Protein AF-A0A416ZK08-F1 (afdb_monomer_lite)

Sequence (143 aa):
MLKSAFEKEGVFTYLDVLDNSINGGGKSLTEHIKGQLNNCTDIIVLMSETTKYSWWVPFEIGMSAQIDMPTASFLKEDVDLPSYLSYWPRLKTTRDVATYVDVRKRTERILNKQYSNWDFSSISSRRKIETPIFYDKLKQELR

Structure (mmCIF, N/CA/C/O backbone):
data_AF-A0A416ZK08-F1
#
_entry.id   AF-A0A416ZK08-F1
#
loop_
_atom_site.group_PDB
_atom_site.id
_atom_site.type_symbol
_atom_site.label_atom_id
_atom_site.label_alt_id
_atom_site.label_comp_id
_atom_site.label_asym_id
_atom_site.label_entity_id
_atom_site.label_seq_id
_atom_site.pdbx_PDB_ins_code
_atom_site.Cartn_x
_atom_site.Cartn_y
_atom_site.Cartn_z
_atom_site.occupancy
_atom_site.B_iso_or_equiv
_atom_site.auth_seq_id
_atom_site.auth_comp_id
_atom_site.auth_asym_id
_atom_site.auth_atom_id
_atom_site.pdbx_PDB_model_num
ATOM 1 N N . MET A 1 1 ? -8.112 -7.802 -13.735 1.00 79.25 1 MET A N 1
ATOM 2 C CA . MET A 1 1 ? -8.657 -8.682 -12.675 1.00 79.25 1 MET A CA 1
ATOM 3 C C . MET A 1 1 ? -8.589 -8.014 -11.302 1.00 79.25 1 MET A C 1
ATOM 5 O O . MET A 1 1 ? -9.644 -7.797 -10.729 1.00 79.25 1 MET A O 1
ATOM 9 N N . LEU A 1 2 ? -7.402 -7.624 -10.811 1.00 88.94 2 LEU A N 1
ATOM 10 C CA . LEU A 1 2 ? -7.250 -6.957 -9.506 1.00 88.94 2 LEU A CA 1
ATOM 11 C C . LEU A 1 2 ? -7.964 -5.594 -9.427 1.00 88.94 2 LEU A C 1
ATOM 13 O O . LEU A 1 2 ? -8.749 -5.380 -8.514 1.00 88.94 2 LEU A O 1
ATOM 17 N N . LYS A 1 3 ? -7.776 -4.727 -10.435 1.00 91.38 3 LYS A N 1
ATOM 18 C CA . LYS A 1 3 ? -8.499 -3.447 -10.571 1.00 91.38 3 LYS A CA 1
ATOM 19 C C . LYS A 1 3 ? -10.015 -3.620 -10.389 1.00 91.38 3 LYS A C 1
ATOM 21 O O . LYS A 1 3 ? -10.621 -3.019 -9.513 1.00 91.38 3 LYS A O 1
ATOM 26 N N . SER A 1 4 ? -10.595 -4.545 -11.153 1.00 92.62 4 SER A N 1
ATOM 27 C CA . SER A 1 4 ? -12.026 -4.855 -11.113 1.00 92.62 4 SER A CA 1
ATOM 28 C C . SER A 1 4 ? -12.496 -5.443 -9.781 1.00 92.62 4 SER A C 1
ATOM 30 O O . SER A 1 4 ? -13.678 -5.353 -9.473 1.00 92.62 4 SER A O 1
ATOM 32 N N . ALA A 1 5 ? -11.615 -6.069 -8.995 1.00 94.88 5 ALA A N 1
ATOM 33 C CA . ALA A 1 5 ? -11.960 -6.530 -7.652 1.00 94.88 5 ALA A CA 1
ATOM 34 C C . ALA A 1 5 ? -12.126 -5.344 -6.687 1.00 94.88 5 ALA A C 1
ATOM 36 O O . ALA A 1 5 ? -13.096 -5.313 -5.943 1.00 94.88 5 ALA A O 1
ATOM 37 N N . PHE A 1 6 ? -11.252 -4.336 -6.760 1.00 95.88 6 PHE A N 1
ATOM 38 C CA . PHE A 1 6 ? -11.397 -3.103 -5.976 1.00 95.88 6 PHE A CA 1
ATOM 39 C C . PHE A 1 6 ? -12.612 -2.274 -6.410 1.00 95.88 6 PHE A C 1
ATOM 41 O O . PHE A 1 6 ? -13.356 -1.783 -5.565 1.00 95.88 6 PHE A O 1
ATOM 48 N N . GLU A 1 7 ? -12.867 -2.174 -7.716 1.00 95.19 7 GLU A N 1
ATOM 49 C CA . GLU A 1 7 ? -14.041 -1.461 -8.241 1.00 95.19 7 GLU A CA 1
ATOM 50 C C . GLU A 1 7 ? -15.359 -2.078 -7.735 1.00 95.19 7 GLU A C 1
ATOM 52 O O . GLU A 1 7 ? -16.285 -1.347 -7.388 1.00 95.19 7 GLU A O 1
ATOM 57 N N . LYS A 1 8 ? -15.432 -3.413 -7.608 1.00 96.50 8 LYS A N 1
ATOM 58 C CA . LYS A 1 8 ? -16.591 -4.117 -7.021 1.00 96.50 8 LYS A CA 1
ATOM 59 C C . LYS A 1 8 ? -16.826 -3.780 -5.546 1.00 96.50 8 LYS A C 1
ATOM 61 O O . LYS A 1 8 ? -17.969 -3.790 -5.106 1.00 96.50 8 LYS A O 1
ATOM 66 N N . GLU A 1 9 ? -15.771 -3.438 -4.813 1.00 96.88 9 GLU A N 1
ATOM 67 C CA . GLU A 1 9 ? -15.835 -2.987 -3.415 1.00 96.88 9 GLU A CA 1
ATOM 68 C C . GLU A 1 9 ? -16.108 -1.472 -3.277 1.00 96.88 9 GLU A C 1
ATOM 70 O O . GLU A 1 9 ? -16.095 -0.914 -2.167 1.00 96.88 9 GLU A O 1
ATOM 75 N N . GLY A 1 10 ? -16.352 -0.793 -4.407 1.00 95.69 10 GLY A N 1
ATOM 76 C CA . GLY A 1 10 ? -16.604 0.644 -4.484 1.00 95.69 10 GLY A CA 1
ATOM 77 C C . GLY A 1 10 ? -15.344 1.498 -4.332 1.00 95.69 10 GLY A C 1
ATOM 78 O O . GLY A 1 10 ? -15.436 2.626 -3.854 1.00 95.69 10 GLY A O 1
ATOM 79 N N . VAL A 1 11 ? -14.169 0.964 -4.683 1.00 96.00 11 VAL A N 1
ATOM 80 C CA . VAL A 1 11 ? -12.881 1.663 -4.574 1.00 96.00 11 VAL A CA 1
ATOM 81 C C . VAL A 1 11 ? -12.394 2.096 -5.956 1.00 96.00 11 VAL A C 1
ATOM 83 O O . VAL A 1 11 ? -12.208 1.272 -6.854 1.00 96.00 11 VAL A O 1
ATOM 86 N N . PHE A 1 12 ? -12.160 3.400 -6.123 1.00 94.19 12 PHE A N 1
ATOM 87 C CA . PHE A 1 12 ? -11.523 3.946 -7.321 1.00 94.19 12 PHE A CA 1
ATOM 88 C C . PHE A 1 12 ? -10.054 3.532 -7.377 1.00 94.19 12 PHE A C 1
ATOM 90 O O . PHE A 1 12 ? -9.355 3.557 -6.367 1.00 94.19 12 PHE A O 1
ATOM 97 N N . THR A 1 13 ? -9.578 3.159 -8.562 1.00 92.50 13 THR A N 1
ATOM 98 C CA . THR A 1 13 ? -8.214 2.658 -8.748 1.00 92.50 13 THR A CA 1
ATOM 99 C C . THR A 1 13 ? -7.527 3.344 -9.918 1.00 92.50 13 THR A C 1
ATOM 101 O O . THR A 1 13 ? -8.066 3.413 -11.025 1.00 92.50 13 THR A O 1
ATOM 104 N N . TYR A 1 14 ? -6.306 3.806 -9.669 1.00 90.19 14 TYR A N 1
ATOM 105 C CA . TYR A 1 14 ? -5.342 4.175 -10.695 1.00 90.19 14 TYR A CA 1
ATOM 106 C C . TYR A 1 14 ? -4.405 2.982 -10.907 1.00 90.19 14 TYR A C 1
ATOM 108 O O . TYR A 1 14 ? -3.898 2.406 -9.946 1.00 90.19 14 TYR A O 1
ATOM 116 N N . LEU A 1 15 ? -4.225 2.572 -12.161 1.00 87.31 15 LEU A N 1
ATOM 117 C CA . LEU A 1 15 ? -3.227 1.574 -12.527 1.00 87.31 15 LEU A CA 1
ATOM 118 C C . LEU A 1 15 ? -2.052 2.325 -13.132 1.00 87.31 15 LEU A C 1
ATOM 120 O O . LEU A 1 15 ? -2.227 2.953 -14.177 1.00 87.31 15 LEU A O 1
ATOM 124 N N . ASP A 1 16 ? -0.885 2.226 -12.502 1.00 77.44 16 ASP A N 1
ATOM 125 C CA . ASP A 1 16 ? 0.329 2.791 -13.072 1.00 77.44 16 ASP A CA 1
ATOM 126 C C . ASP A 1 16 ? 0.792 1.932 -14.250 1.00 77.44 16 ASP A C 1
ATOM 128 O O . ASP A 1 16 ? 1.515 0.944 -14.118 1.00 77.44 16 ASP A O 1
ATOM 132 N N . VAL A 1 17 ? 0.268 2.260 -15.426 1.00 69.56 17 VAL A N 1
ATOM 133 C CA . VAL A 1 17 ? 0.803 1.766 -16.685 1.00 69.56 17 VAL A CA 1
ATOM 134 C C . VAL A 1 17 ? 1.895 2.751 -17.056 1.00 69.56 17 VAL A C 1
ATOM 136 O O . VAL A 1 17 ? 1.607 3.815 -17.603 1.00 69.56 17 VAL A O 1
ATOM 139 N N . LEU A 1 18 ? 3.140 2.407 -16.713 1.00 63.97 18 LEU A N 1
ATOM 140 C CA . LEU A 1 18 ? 4.325 3.075 -17.243 1.00 63.97 18 LEU A CA 1
ATOM 141 C C . LEU A 1 18 ? 4.336 2.857 -18.750 1.00 63.97 18 LEU A C 1
ATOM 143 O O . LEU A 1 18 ? 4.868 1.879 -19.273 1.00 63.97 18 LEU A O 1
ATOM 147 N N . ASP A 1 19 ? 3.639 3.739 -19.439 1.00 51.69 19 ASP A N 1
ATOM 148 C CA . ASP A 1 19 ? 3.515 3.694 -20.868 1.00 51.69 19 ASP A CA 1
ATOM 149 C C . ASP A 1 19 ? 4.826 4.255 -21.428 1.00 51.69 19 ASP A C 1
ATOM 151 O O . ASP A 1 19 ? 5.260 5.353 -21.063 1.00 51.69 19 ASP A O 1
ATOM 155 N N . ASN A 1 20 ? 5.479 3.510 -22.327 1.00 49.88 20 ASN A N 1
ATOM 156 C CA . ASN A 1 20 ? 6.683 3.972 -23.037 1.00 49.88 20 ASN A CA 1
ATOM 157 C C . ASN A 1 20 ? 6.433 5.297 -23.800 1.00 49.88 20 ASN A C 1
ATOM 159 O O . ASN A 1 20 ? 7.362 5.884 -24.346 1.00 49.88 20 ASN A O 1
ATOM 163 N N . SER A 1 21 ? 5.179 5.762 -23.846 1.00 47.75 21 SER A N 1
ATOM 164 C CA . SER A 1 21 ? 4.723 7.040 -24.380 1.00 47.75 21 SER A CA 1
ATOM 165 C C . SER A 1 21 ? 5.087 8.258 -23.514 1.00 47.75 21 SER A C 1
ATOM 167 O O . SER A 1 21 ? 5.027 9.379 -24.029 1.00 47.75 21 SER A O 1
ATOM 169 N N . ILE A 1 22 ? 5.542 8.091 -22.259 1.00 54.44 22 ILE A N 1
ATOM 170 C CA . ILE A 1 22 ? 6.149 9.179 -21.465 1.00 54.44 22 ILE A CA 1
ATOM 171 C C . ILE A 1 22 ? 7.567 9.449 -22.003 1.00 54.44 22 ILE A C 1
ATOM 173 O O . ILE A 1 22 ? 8.592 9.164 -21.391 1.00 54.44 22 ILE A O 1
ATOM 177 N N . ASN A 1 23 ? 7.613 10.050 -23.192 1.00 50.62 23 ASN A N 1
ATOM 178 C CA . ASN A 1 23 ? 8.811 10.453 -23.932 1.00 50.62 23 ASN A CA 1
ATOM 179 C C . ASN A 1 23 ? 9.523 11.687 -23.322 1.00 50.62 23 ASN A C 1
ATOM 181 O O . ASN A 1 23 ? 10.373 12.299 -23.964 1.00 50.62 23 ASN A O 1
ATOM 185 N N . GLY A 1 24 ? 9.172 12.083 -22.090 1.00 55.34 24 GLY A N 1
ATOM 186 C CA . GLY A 1 24 ? 9.638 13.307 -21.421 1.00 55.34 24 GLY A CA 1
ATOM 187 C C . GLY A 1 24 ? 10.884 13.149 -20.537 1.00 55.34 24 GLY A C 1
ATOM 188 O O . GLY A 1 24 ? 11.276 14.099 -19.856 1.00 55.34 24 GLY A O 1
ATOM 189 N N . GLY A 1 25 ? 11.496 11.961 -20.509 1.00 70.69 25 GLY A N 1
ATOM 190 C CA . GLY A 1 25 ? 12.647 11.651 -19.655 1.00 70.69 25 GLY A CA 1
ATOM 191 C C . GLY A 1 25 ? 12.300 11.478 -18.166 1.00 70.69 25 GLY A C 1
ATOM 192 O O . GLY A 1 25 ? 11.147 11.579 -17.746 1.00 70.69 25 GLY A O 1
ATOM 193 N N . GLY A 1 26 ? 13.318 11.214 -17.338 1.00 79.88 26 GLY A N 1
ATOM 194 C CA . GLY A 1 26 ? 13.133 10.796 -15.938 1.00 79.88 26 GLY A CA 1
ATOM 195 C C . GLY A 1 26 ? 12.434 11.815 -15.026 1.00 79.88 26 GLY A C 1
ATOM 196 O O . GLY A 1 26 ? 11.726 11.415 -14.102 1.00 79.88 26 GLY A O 1
ATOM 197 N N . LYS A 1 27 ? 12.568 13.126 -15.288 1.00 86.50 27 LYS A N 1
ATOM 198 C CA . LYS A 1 27 ? 11.916 14.175 -14.480 1.00 86.50 27 LYS A CA 1
ATOM 199 C C . LYS A 1 27 ? 10.397 14.167 -14.658 1.00 86.50 27 LYS A C 1
ATOM 201 O O . LYS A 1 27 ? 9.683 14.145 -13.662 1.00 86.50 27 LYS A O 1
ATOM 206 N N . SER A 1 28 ? 9.922 14.159 -15.905 1.00 84.62 28 SER A N 1
ATOM 207 C CA . SER A 1 28 ? 8.485 14.158 -16.208 1.00 84.62 28 SER A CA 1
ATOM 208 C C . SER A 1 28 ? 7.805 12.926 -15.616 1.00 84.62 28 SER A C 1
ATOM 210 O O . SER A 1 28 ? 6.747 13.044 -15.002 1.00 84.62 28 SER A O 1
ATOM 212 N N . LEU A 1 29 ? 8.466 11.768 -15.706 1.00 84.06 29 LEU A N 1
ATOM 213 C CA . LEU A 1 29 ? 7.962 10.545 -15.101 1.00 84.06 29 LEU A CA 1
ATOM 214 C C . LEU A 1 29 ? 7.907 10.635 -13.570 1.00 84.06 29 LEU A C 1
ATOM 216 O O . LEU A 1 29 ? 6.901 10.286 -12.962 1.00 84.06 29 LEU A O 1
ATOM 220 N N . THR A 1 30 ? 8.957 11.174 -12.947 1.00 87.50 30 THR A N 1
ATOM 221 C CA . THR A 1 30 ? 8.993 11.384 -11.492 1.00 87.50 30 THR A CA 1
ATOM 222 C C . THR A 1 30 ? 7.866 12.308 -11.024 1.00 87.50 30 THR A C 1
ATOM 224 O O . THR A 1 30 ? 7.210 12.028 -10.022 1.00 87.50 30 THR A O 1
ATOM 227 N N . 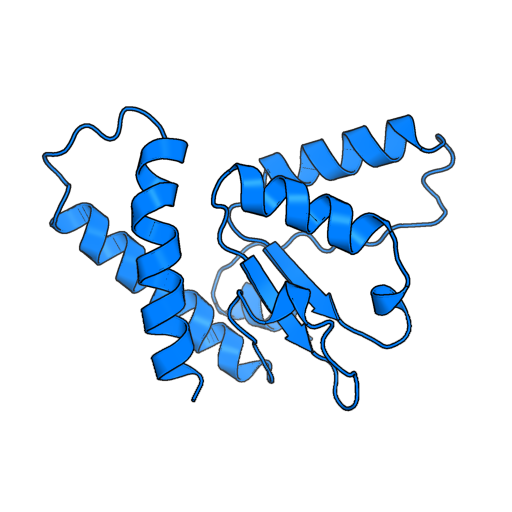GLU A 1 31 ? 7.627 13.417 -11.727 1.00 89.56 31 GLU A N 1
ATOM 228 C CA . GLU A 1 31 ? 6.554 14.362 -11.397 1.00 89.56 31 GLU A CA 1
ATOM 229 C C . GLU A 1 31 ? 5.169 13.739 -11.585 1.00 89.56 31 GLU A C 1
ATOM 231 O O . GLU A 1 31 ? 4.306 13.920 -10.724 1.00 89.56 31 GLU A O 1
ATOM 236 N N . HIS A 1 32 ? 4.979 12.953 -12.649 1.00 88.50 32 HIS A N 1
ATOM 237 C CA . HIS A 1 32 ? 3.748 12.199 -12.888 1.00 88.50 32 HIS A CA 1
ATOM 238 C C . HIS A 1 32 ? 3.463 11.208 -11.757 1.00 88.50 32 HIS A C 1
ATOM 240 O O . HIS A 1 32 ? 2.404 11.295 -11.137 1.00 88.50 32 HIS A O 1
ATOM 246 N N . ILE A 1 33 ? 4.423 10.339 -11.416 1.00 88.56 33 ILE A N 1
ATOM 247 C CA . ILE A 1 33 ? 4.280 9.348 -10.335 1.00 88.56 33 ILE A CA 1
ATOM 248 C C . ILE A 1 33 ? 3.944 10.045 -9.011 1.00 88.56 33 ILE A C 1
ATOM 250 O O . ILE A 1 33 ? 2.988 9.671 -8.331 1.00 88.56 33 ILE A O 1
ATOM 254 N N . LYS A 1 34 ? 4.676 11.111 -8.656 1.00 91.31 34 LYS A N 1
ATOM 255 C CA . LYS A 1 34 ? 4.393 11.897 -7.443 1.00 91.31 34 LYS A CA 1
ATOM 256 C C . LYS A 1 34 ? 2.977 12.471 -7.452 1.00 91.31 34 LYS A C 1
ATOM 258 O O . LYS A 1 34 ? 2.299 12.435 -6.428 1.00 91.31 34 LYS A O 1
ATOM 263 N N . GLY A 1 35 ? 2.537 13.006 -8.590 1.00 91.94 35 GLY A N 1
ATOM 264 C CA . GLY A 1 35 ? 1.190 13.546 -8.754 1.00 91.94 35 GLY A CA 1
ATOM 265 C C . GLY A 1 35 ? 0.109 12.488 -8.536 1.00 91.94 35 GLY A C 1
ATOM 266 O O . GLY A 1 35 ? -0.843 12.739 -7.802 1.00 91.94 35 GLY A O 1
ATOM 267 N N . GLN A 1 36 ? 0.279 11.295 -9.110 1.00 91.19 36 GLN A N 1
ATOM 268 C CA . GLN A 1 36 ? -0.681 10.198 -8.960 1.00 91.19 36 GLN A CA 1
ATOM 269 C C . GLN A 1 36 ? -0.718 9.653 -7.531 1.00 91.19 36 GLN A C 1
ATOM 271 O O . GLN A 1 36 ? -1.800 9.498 -6.966 1.00 91.19 36 GLN A O 1
ATOM 276 N N . LEU A 1 37 ? 0.442 9.441 -6.903 1.00 91.69 37 LEU A N 1
ATOM 277 C CA . LEU A 1 37 ? 0.511 8.970 -5.516 1.00 91.69 37 LEU A CA 1
ATOM 278 C C . LEU A 1 37 ? -0.129 9.947 -4.529 1.00 91.69 37 LEU A C 1
ATOM 280 O O . LEU A 1 37 ? -0.815 9.512 -3.609 1.00 91.69 37 LEU A O 1
ATOM 284 N N . ASN A 1 38 ? 0.022 11.258 -4.737 1.00 91.88 38 ASN A N 1
ATOM 285 C CA . ASN A 1 38 ? -0.629 12.265 -3.895 1.00 91.88 38 ASN A CA 1
ATOM 286 C C . ASN A 1 38 ? -2.165 12.220 -3.974 1.00 91.88 38 ASN A C 1
ATOM 288 O O . ASN A 1 38 ? -2.833 12.667 -3.043 1.00 91.88 38 ASN A O 1
ATOM 292 N N . ASN A 1 39 ? -2.720 11.667 -5.055 1.00 92.69 39 ASN A N 1
ATOM 293 C CA . ASN A 1 39 ? -4.159 11.479 -5.233 1.00 92.69 39 ASN A CA 1
ATOM 294 C C . ASN A 1 39 ? -4.652 10.118 -4.709 1.00 92.69 39 ASN A C 1
ATOM 296 O O . ASN A 1 39 ? -5.849 9.838 -4.769 1.00 92.69 39 ASN A O 1
ATOM 300 N N . CYS A 1 40 ? -3.751 9.268 -4.208 1.00 94.56 40 CYS A N 1
ATOM 301 C CA . CYS A 1 40 ? -4.069 7.936 -3.707 1.00 94.56 40 CYS A CA 1
ATOM 302 C C . CYS A 1 40 ? -4.104 7.901 -2.173 1.00 94.56 40 CYS A C 1
ATOM 304 O O . CYS A 1 40 ? -3.367 8.604 -1.478 1.00 94.56 40 CYS A O 1
ATOM 306 N N . THR A 1 41 ? -4.977 7.056 -1.627 1.00 95.06 41 THR A N 1
ATOM 307 C CA . THR A 1 41 ? -5.057 6.808 -0.177 1.00 95.06 41 THR A CA 1
ATOM 308 C C . THR A 1 41 ? -4.248 5.594 0.252 1.00 95.06 41 THR A C 1
ATOM 310 O O . THR A 1 41 ? -3.817 5.528 1.401 1.00 95.06 41 THR A O 1
ATOM 313 N N . ASP A 1 42 ? -4.060 4.655 -0.671 1.00 96.12 42 ASP A N 1
ATOM 314 C CA . ASP A 1 42 ? -3.452 3.350 -0.480 1.00 96.12 42 ASP A CA 1
ATOM 315 C C . ASP A 1 42 ? -2.663 3.009 -1.756 1.00 96.12 42 ASP A C 1
ATOM 317 O O . ASP A 1 42 ? -3.043 3.432 -2.852 1.00 96.12 42 ASP A O 1
ATOM 321 N N . ILE A 1 43 ? -1.605 2.208 -1.636 1.00 95.12 43 ILE A N 1
ATOM 322 C CA . ILE A 1 43 ? -0.879 1.646 -2.781 1.00 95.12 43 ILE A CA 1
ATOM 323 C C . ILE A 1 43 ? -0.888 0.118 -2.723 1.00 95.12 43 ILE A C 1
ATOM 325 O O . ILE A 1 43 ? -0.613 -0.497 -1.690 1.00 95.12 43 ILE A O 1
ATOM 329 N N . ILE A 1 44 ? -1.184 -0.502 -3.864 1.00 94.19 44 ILE A N 1
ATOM 330 C CA . ILE A 1 44 ? -1.115 -1.952 -4.038 1.00 94.19 44 ILE A CA 1
ATOM 331 C C . ILE A 1 44 ? 0.006 -2.265 -5.019 1.00 94.19 44 ILE A C 1
ATOM 333 O O . ILE A 1 44 ? -0.096 -1.989 -6.212 1.00 94.19 44 ILE A O 1
ATOM 337 N N . VAL A 1 45 ? 1.077 -2.858 -4.507 1.00 90.38 45 VAL A N 1
ATOM 338 C CA . VAL A 1 45 ? 2.266 -3.196 -5.285 1.00 90.38 45 VAL A CA 1
ATOM 339 C C . VAL A 1 45 ? 2.032 -4.521 -5.994 1.00 90.38 45 VAL A C 1
ATOM 341 O O . VAL A 1 45 ? 2.008 -5.578 -5.361 1.00 90.38 45 VAL A O 1
ATOM 344 N N . LEU A 1 46 ? 1.877 -4.476 -7.316 1.00 86.62 46 LEU A N 1
ATOM 345 C CA . LEU A 1 46 ? 1.760 -5.681 -8.128 1.00 86.62 46 LEU A CA 1
ATOM 346 C C . LEU A 1 46 ? 3.149 -6.250 -8.434 1.00 86.62 46 LEU A C 1
ATOM 348 O O . LEU A 1 46 ? 3.892 -5.726 -9.267 1.00 86.62 46 LEU A O 1
ATOM 352 N N . MET A 1 47 ? 3.477 -7.365 -7.791 1.00 81.44 47 MET A N 1
ATOM 353 C CA . MET A 1 47 ? 4.727 -8.079 -8.027 1.00 81.44 47 MET A CA 1
ATOM 354 C C . MET A 1 47 ? 4.512 -9.206 -9.038 1.00 81.44 47 MET A C 1
ATOM 356 O O . MET A 1 47 ? 3.628 -10.055 -8.899 1.00 81.44 47 MET A O 1
ATOM 360 N N . SER A 1 48 ? 5.343 -9.181 -10.071 1.00 78.38 48 SER A N 1
ATOM 361 C CA . SER A 1 48 ? 5.430 -10.145 -11.161 1.00 78.38 48 SER A CA 1
ATOM 362 C C . SER A 1 48 ? 6.900 -10.298 -11.566 1.00 78.38 48 SER A C 1
ATOM 364 O O . SER A 1 48 ? 7.732 -9.462 -11.203 1.00 78.38 48 SER A O 1
ATOM 366 N N . GLU A 1 49 ? 7.223 -11.320 -12.358 1.00 72.50 49 GLU A N 1
ATOM 367 C CA . GLU A 1 49 ? 8.581 -11.528 -12.885 1.00 72.50 49 GLU A CA 1
ATOM 368 C C . GLU A 1 49 ? 9.152 -10.306 -13.624 1.00 72.50 49 GLU A C 1
ATOM 370 O O . GLU A 1 49 ? 10.357 -10.073 -13.594 1.00 72.50 49 GLU A O 1
ATOM 375 N N . THR A 1 50 ? 8.301 -9.495 -14.255 1.00 69.44 50 THR A N 1
ATOM 376 C CA . THR A 1 50 ? 8.724 -8.283 -14.966 1.00 69.44 50 THR A CA 1
ATOM 377 C C . THR A 1 50 ? 8.858 -7.081 -14.035 1.00 69.44 50 THR A C 1
ATOM 379 O O . THR A 1 50 ? 9.821 -6.324 -14.140 1.00 69.44 50 THR A O 1
ATOM 382 N N . THR A 1 51 ? 7.926 -6.900 -13.093 1.00 68.06 51 THR A N 1
ATOM 383 C CA . THR A 1 51 ? 7.932 -5.733 -12.195 1.00 68.06 51 THR A CA 1
ATOM 384 C C . THR A 1 51 ? 8.987 -5.823 -11.095 1.00 68.06 51 THR A C 1
ATOM 386 O O . THR A 1 51 ? 9.417 -4.780 -10.606 1.00 68.06 51 THR A O 1
ATOM 389 N N . LYS A 1 52 ? 9.490 -7.022 -10.756 1.00 67.81 52 LYS A N 1
ATOM 390 C CA . LYS A 1 52 ? 10.531 -7.191 -9.722 1.00 67.81 52 LYS A CA 1
ATOM 391 C C . LYS A 1 52 ? 11.859 -6.492 -10.033 1.00 67.81 52 LYS A C 1
ATOM 393 O O . LYS A 1 52 ? 12.606 -6.189 -9.110 1.00 67.81 52 LYS A O 1
ATOM 398 N N . TYR A 1 53 ? 12.145 -6.230 -11.309 1.00 67.69 53 TYR A N 1
ATOM 399 C CA . TYR A 1 53 ? 13.372 -5.557 -11.750 1.00 67.69 53 TYR A CA 1
ATOM 400 C C . TYR A 1 53 ? 13.192 -4.054 -12.009 1.00 67.69 53 TYR A C 1
ATOM 402 O O . TYR A 1 53 ? 14.149 -3.376 -12.380 1.00 67.69 53 TYR A O 1
ATOM 410 N N . SER A 1 54 ? 11.981 -3.516 -11.837 1.00 79.31 54 SER A N 1
ATOM 411 C CA . SER A 1 54 ? 11.727 -2.089 -12.032 1.00 79.31 54 SER A CA 1
ATOM 412 C C . SER A 1 54 ? 12.263 -1.279 -10.854 1.00 79.31 54 SER A C 1
ATOM 414 O O . SER A 1 54 ? 11.876 -1.509 -9.711 1.00 79.31 54 SER A O 1
ATOM 416 N N . TRP A 1 55 ? 13.094 -0.272 -11.138 1.00 83.06 55 TRP A N 1
ATOM 417 C CA . TRP A 1 55 ? 13.557 0.700 -10.140 1.00 83.06 55 TRP A CA 1
ATOM 418 C C . TRP A 1 55 ? 12.456 1.663 -9.672 1.00 83.06 55 TRP A C 1
ATOM 420 O O . TRP A 1 55 ? 12.599 2.287 -8.623 1.00 83.06 55 TRP A O 1
ATOM 430 N N . TRP A 1 56 ? 11.343 1.764 -10.405 1.00 84.75 56 TRP A N 1
ATOM 431 C CA . TRP A 1 56 ? 10.218 2.620 -10.020 1.00 84.75 56 TRP A CA 1
ATOM 432 C C . TRP A 1 56 ? 9.404 2.030 -8.866 1.00 84.75 56 TRP A C 1
ATOM 434 O O . TRP A 1 56 ? 8.989 2.771 -7.985 1.00 84.75 56 TRP A O 1
ATOM 444 N N . VAL A 1 57 ? 9.293 0.701 -8.782 1.00 85.25 57 VAL A N 1
ATOM 445 C CA . VAL A 1 57 ? 8.583 0.021 -7.685 1.00 85.25 57 VAL A CA 1
ATOM 446 C C . VAL A 1 57 ? 9.158 0.377 -6.301 1.00 85.25 57 VAL A C 1
ATOM 448 O O . VAL A 1 57 ? 8.405 0.846 -5.448 1.00 85.25 57 VAL A O 1
ATOM 451 N N . PRO A 1 58 ? 10.469 0.217 -6.016 1.00 86.94 58 PRO A N 1
ATOM 452 C CA . PRO A 1 58 ? 11.019 0.622 -4.724 1.00 86.94 58 PRO A CA 1
ATOM 453 C C . PRO A 1 58 ? 10.945 2.140 -4.496 1.00 86.94 58 PRO A C 1
ATOM 455 O O . PRO A 1 58 ? 10.816 2.566 -3.349 1.00 86.94 58 PRO A O 1
ATOM 458 N N . PHE A 1 59 ? 10.983 2.955 -5.556 1.00 89.62 59 PHE A N 1
ATOM 459 C CA . PHE A 1 59 ? 10.812 4.406 -5.454 1.00 89.62 59 PHE A CA 1
ATOM 460 C C . PHE A 1 59 ? 9.404 4.784 -4.958 1.00 89.62 59 PHE A C 1
ATOM 462 O O . PHE A 1 59 ? 9.275 5.537 -3.991 1.00 89.62 59 PHE A O 1
ATOM 469 N N . GLU A 1 60 ? 8.353 4.214 -5.550 1.00 90.56 60 GLU A N 1
ATOM 470 C CA . GLU A 1 60 ? 6.958 4.421 -5.132 1.00 90.56 60 GLU A CA 1
ATOM 471 C C . GLU A 1 60 ? 6.708 3.953 -3.699 1.00 90.56 60 GLU A C 1
ATOM 473 O O . GLU A 1 60 ? 6.092 4.659 -2.897 1.00 90.56 60 GLU A O 1
ATOM 478 N N . ILE A 1 61 ? 7.246 2.783 -3.351 1.00 91.25 61 ILE A N 1
ATOM 479 C CA . ILE A 1 61 ? 7.135 2.216 -2.006 1.00 91.25 61 ILE A CA 1
ATOM 480 C C . ILE A 1 61 ? 7.842 3.100 -0.985 1.00 91.25 61 ILE A C 1
ATOM 482 O O . ILE A 1 61 ? 7.292 3.341 0.086 1.00 91.25 61 ILE A O 1
ATOM 486 N N . GLY A 1 62 ? 9.022 3.629 -1.318 1.00 92.94 62 GLY A N 1
ATOM 487 C CA . GLY A 1 62 ? 9.743 4.569 -0.464 1.00 92.94 62 GLY A CA 1
ATOM 488 C C . GLY A 1 62 ? 8.935 5.837 -0.178 1.00 92.94 62 GLY A C 1
ATOM 489 O O . GLY A 1 62 ? 8.820 6.242 0.979 1.00 92.94 62 GLY A O 1
ATOM 490 N N . MET A 1 63 ? 8.312 6.427 -1.204 1.00 93.56 63 MET A N 1
ATOM 491 C CA . MET A 1 63 ? 7.451 7.606 -1.033 1.00 93.56 63 MET A CA 1
ATOM 492 C C . MET A 1 63 ? 6.205 7.301 -0.199 1.00 93.56 63 MET A C 1
ATOM 494 O O . MET A 1 63 ? 5.842 8.089 0.671 1.00 93.56 63 MET A O 1
ATOM 498 N N . SER A 1 64 ? 5.574 6.148 -0.432 1.00 94.25 64 SER A N 1
ATOM 499 C CA . SER A 1 64 ? 4.423 5.684 0.346 1.00 94.25 64 SER A CA 1
ATOM 500 C C . SER A 1 64 ? 4.776 5.494 1.824 1.00 94.25 64 SER A C 1
ATOM 502 O O . SER A 1 64 ? 4.097 6.013 2.715 1.00 94.25 64 SER A O 1
ATOM 504 N N . ALA A 1 65 ? 5.891 4.807 2.087 1.00 93.69 65 ALA A N 1
ATOM 505 C CA . ALA A 1 65 ? 6.378 4.521 3.429 1.00 93.69 65 ALA A CA 1
ATOM 506 C C . ALA A 1 65 ? 6.719 5.798 4.208 1.00 93.69 65 ALA A C 1
ATOM 508 O O . ALA A 1 65 ? 6.412 5.886 5.392 1.00 93.69 65 ALA A O 1
ATOM 509 N N . GLN A 1 66 ? 7.296 6.809 3.547 1.00 94.50 66 GLN A N 1
ATOM 510 C CA . GLN A 1 66 ? 7.662 8.081 4.180 1.00 94.50 66 GLN A CA 1
ATOM 511 C C . GLN A 1 66 ? 6.464 8.812 4.813 1.00 94.50 66 GLN A C 1
ATOM 513 O O . GLN A 1 66 ? 6.640 9.559 5.776 1.00 94.50 66 GLN A O 1
ATOM 518 N N . ILE A 1 67 ? 5.260 8.622 4.270 1.00 93.50 67 ILE A N 1
ATOM 519 C CA . ILE A 1 67 ? 4.031 9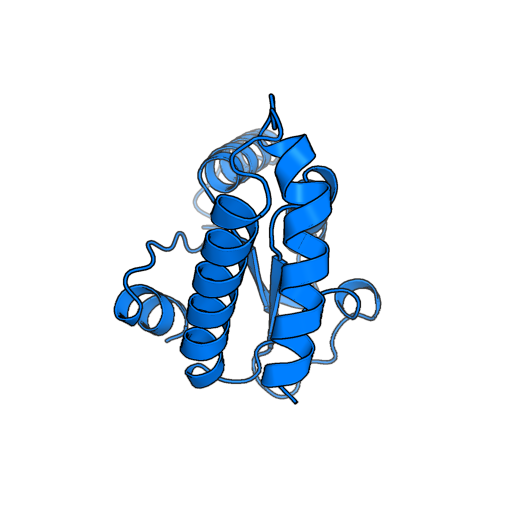.285 4.728 1.00 93.50 67 ILE A CA 1
ATOM 520 C C . ILE A 1 67 ? 3.049 8.317 5.399 1.00 93.50 67 ILE A C 1
ATOM 522 O O . ILE A 1 67 ? 1.854 8.624 5.486 1.00 93.50 67 ILE A O 1
ATOM 526 N N . ASP A 1 68 ? 3.540 7.146 5.820 1.00 95.00 68 ASP A N 1
ATOM 527 C CA . ASP A 1 68 ? 2.761 6.072 6.438 1.00 95.00 68 ASP A CA 1
ATOM 528 C C . ASP A 1 68 ? 1.512 5.695 5.615 1.00 95.00 68 ASP A C 1
ATOM 530 O O . ASP A 1 68 ? 0.461 5.361 6.167 1.00 95.00 68 ASP A O 1
ATOM 534 N N . MET A 1 69 ? 1.586 5.788 4.280 1.00 95.62 69 MET A N 1
ATOM 535 C CA . MET A 1 69 ? 0.466 5.440 3.409 1.00 95.62 69 MET A CA 1
ATOM 536 C C . MET A 1 69 ? 0.253 3.914 3.421 1.00 95.62 69 MET A C 1
ATOM 538 O O . MET A 1 69 ? 1.213 3.158 3.219 1.00 95.62 69 MET A O 1
ATOM 542 N N . PRO A 1 70 ? -0.987 3.438 3.659 1.00 96.69 70 PRO A N 1
ATOM 543 C CA . PRO A 1 70 ? -1.315 2.023 3.588 1.00 96.69 70 PRO A CA 1
ATOM 544 C C . PRO A 1 70 ? -0.801 1.384 2.298 1.00 96.69 70 PRO A C 1
ATOM 546 O O . PRO A 1 70 ? -1.090 1.830 1.190 1.00 96.69 70 PRO A O 1
ATOM 549 N N . THR A 1 71 ? 0.007 0.347 2.463 1.00 96.06 71 THR A N 1
ATOM 550 C CA . THR A 1 71 ? 0.711 -0.343 1.389 1.00 96.06 71 THR A CA 1
ATOM 551 C C . THR A 1 71 ? 0.502 -1.836 1.566 1.00 96.06 71 THR A C 1
ATOM 553 O O . THR A 1 71 ? 0.690 -2.361 2.663 1.00 96.06 71 THR A O 1
ATOM 556 N N . ALA A 1 72 ? 0.143 -2.530 0.491 1.00 95.19 72 ALA A N 1
ATOM 557 C CA . ALA A 1 72 ? 0.122 -3.987 0.449 1.00 95.19 72 ALA A CA 1
ATOM 558 C C . ALA A 1 72 ? 0.706 -4.492 -0.867 1.00 95.19 72 ALA A C 1
ATOM 560 O O . ALA A 1 72 ? 0.672 -3.809 -1.887 1.00 95.19 72 ALA A O 1
ATOM 561 N N . SER A 1 73 ? 1.237 -5.708 -0.846 1.00 92.06 73 SER A N 1
ATOM 562 C CA . SER A 1 73 ? 1.697 -6.387 -2.055 1.00 92.06 73 SER A CA 1
ATOM 563 C C . SER A 1 73 ? 0.624 -7.334 -2.579 1.00 92.06 73 SER A C 1
ATOM 565 O O . SER A 1 73 ? -0.096 -7.958 -1.804 1.00 92.06 73 SER A O 1
ATOM 567 N N . PHE A 1 74 ? 0.526 -7.459 -3.898 1.00 90.56 74 PHE A N 1
ATOM 568 C CA . PHE A 1 74 ? -0.225 -8.510 -4.570 1.00 90.56 74 PHE A CA 1
ATOM 569 C C . PHE A 1 74 ? 0.749 -9.301 -5.435 1.00 90.56 74 PHE A C 1
ATOM 571 O O . PHE A 1 74 ? 1.352 -8.749 -6.357 1.00 90.56 74 PHE A O 1
ATOM 578 N N . LEU A 1 75 ? 0.917 -10.587 -5.138 1.00 81.12 75 LEU A N 1
ATOM 579 C CA . LEU A 1 75 ? 1.836 -11.446 -5.879 1.00 81.12 75 LEU A CA 1
ATOM 580 C C . LEU A 1 75 ? 1.052 -12.272 -6.882 1.00 81.12 75 LEU A C 1
ATOM 582 O O . LEU A 1 75 ? 0.180 -13.051 -6.499 1.00 81.12 75 LEU A O 1
ATOM 586 N N . LYS A 1 76 ? 1.406 -12.131 -8.158 1.00 71.25 76 LYS A N 1
ATOM 587 C CA . LYS A 1 76 ? 1.075 -13.156 -9.145 1.00 71.25 76 LYS A CA 1
ATOM 588 C C . LYS A 1 76 ? 1.927 -14.397 -8.821 1.00 71.25 76 LYS A C 1
ATOM 590 O O . LYS A 1 76 ? 3.054 -14.235 -8.361 1.00 71.25 76 LYS A O 1
ATOM 595 N N . GLU A 1 77 ? 1.349 -15.589 -8.956 1.00 66.31 77 GLU A N 1
ATOM 596 C CA . GLU A 1 77 ? 1.936 -16.879 -8.543 1.00 66.31 77 GLU A CA 1
ATOM 597 C C . GLU A 1 77 ? 3.414 -17.044 -8.972 1.00 66.31 77 GLU A C 1
ATOM 599 O O . GLU A 1 77 ? 3.838 -16.481 -9.980 1.00 66.31 77 GLU A O 1
ATOM 604 N N . ASP A 1 78 ? 4.183 -17.795 -8.174 1.00 66.31 78 ASP A N 1
ATOM 605 C CA . ASP A 1 78 ? 5.584 -18.199 -8.412 1.00 66.31 78 ASP A CA 1
ATOM 606 C C . ASP A 1 78 ? 6.670 -17.102 -8.441 1.00 66.31 78 ASP A C 1
ATOM 608 O O . ASP A 1 78 ? 7.771 -17.334 -8.936 1.00 66.31 78 ASP A O 1
ATOM 612 N N . VAL A 1 79 ? 6.417 -15.926 -7.854 1.00 70.12 79 VAL A N 1
ATOM 613 C CA . VAL A 1 79 ? 7.450 -14.886 -7.661 1.00 70.12 79 VAL A CA 1
ATOM 614 C C . VAL A 1 79 ? 7.936 -14.860 -6.214 1.00 70.12 79 VAL A C 1
ATOM 616 O O . VAL A 1 79 ? 7.140 -14.679 -5.286 1.00 70.12 79 VAL A O 1
ATOM 619 N N . ASP A 1 80 ? 9.249 -14.970 -6.011 1.00 73.00 80 ASP A N 1
ATOM 620 C CA . ASP A 1 80 ? 9.863 -14.734 -4.704 1.00 73.00 80 ASP A CA 1
ATOM 621 C C . ASP A 1 80 ? 9.712 -13.264 -4.313 1.00 73.00 80 ASP A C 1
ATOM 623 O O . ASP A 1 80 ? 10.132 -12.355 -5.033 1.00 73.00 80 ASP A O 1
ATOM 627 N N . LEU A 1 81 ? 9.104 -13.020 -3.151 1.00 72.00 81 LEU A N 1
ATOM 628 C CA . LEU A 1 81 ? 8.950 -11.672 -2.623 1.00 72.00 81 LEU A CA 1
ATOM 629 C C . LEU A 1 81 ? 10.320 -11.156 -2.150 1.00 72.00 81 LEU A C 1
ATOM 631 O O . LEU A 1 81 ? 10.897 -11.761 -1.242 1.00 72.00 81 LEU A O 1
ATOM 635 N N . PRO A 1 82 ? 10.822 -10.020 -2.672 1.00 76.69 82 PRO A N 1
ATOM 636 C CA . PRO A 1 82 ? 11.982 -9.364 -2.087 1.00 76.69 82 PRO A CA 1
ATOM 637 C C . PRO A 1 82 ? 11.798 -9.156 -0.581 1.00 76.69 82 PRO A C 1
ATOM 639 O O . PRO A 1 82 ? 10.753 -8.675 -0.139 1.00 76.69 82 PRO A O 1
ATOM 642 N N . SER A 1 83 ? 12.811 -9.495 0.219 1.00 81.75 83 SER A N 1
ATOM 643 C CA . SER A 1 83 ? 12.708 -9.516 1.687 1.00 81.75 83 SER A CA 1
ATOM 644 C C . SER A 1 83 ? 12.253 -8.182 2.284 1.00 81.75 83 SER A C 1
ATOM 646 O O . SER A 1 83 ? 11.513 -8.177 3.267 1.00 81.75 83 SER A O 1
ATOM 648 N N . TYR A 1 84 ? 12.613 -7.057 1.660 1.00 79.44 84 TYR A N 1
ATOM 649 C CA . TYR A 1 84 ? 12.190 -5.727 2.099 1.00 79.44 84 TYR A CA 1
ATOM 650 C C . TYR A 1 84 ? 10.666 -5.532 2.048 1.00 79.44 84 TYR A C 1
ATOM 652 O O . TYR A 1 84 ? 10.137 -4.740 2.818 1.00 79.44 84 TYR A O 1
ATOM 660 N N . LEU A 1 85 ? 9.942 -6.281 1.207 1.00 81.62 85 LEU A N 1
ATOM 661 C CA . LEU A 1 85 ? 8.482 -6.208 1.113 1.00 81.62 85 LEU A CA 1
ATOM 662 C C . LEU A 1 85 ? 7.749 -7.014 2.190 1.00 81.62 85 LEU A C 1
ATOM 664 O O . LEU A 1 85 ? 6.544 -6.840 2.360 1.00 81.62 85 LEU A O 1
ATOM 668 N N . SER A 1 86 ? 8.456 -7.866 2.940 1.00 84.25 86 SER A N 1
ATOM 669 C CA . SER A 1 86 ? 7.861 -8.706 3.994 1.00 84.25 86 SER A CA 1
ATOM 670 C C . SER A 1 86 ? 7.241 -7.906 5.147 1.00 84.25 86 SER A C 1
ATOM 672 O O . SER A 1 86 ? 6.399 -8.423 5.885 1.00 84.25 86 SER A O 1
ATOM 674 N N . TYR A 1 87 ? 7.627 -6.634 5.290 1.00 86.94 87 TYR A N 1
ATOM 675 C CA . TYR A 1 87 ? 7.052 -5.726 6.275 1.00 86.94 87 TYR A CA 1
ATOM 676 C C . TYR A 1 87 ? 5.560 -5.451 6.019 1.00 86.94 87 TYR A C 1
ATOM 678 O O . TYR A 1 87 ? 4.783 -5.382 6.975 1.00 86.94 87 TYR A O 1
ATOM 686 N N . TRP A 1 88 ? 5.128 -5.346 4.761 1.00 92.88 88 TRP A N 1
ATOM 687 C CA . TRP A 1 88 ? 3.749 -4.997 4.409 1.00 92.88 88 TRP A CA 1
ATOM 688 C C . TRP A 1 88 ? 2.834 -6.226 4.294 1.00 92.88 88 TRP A C 1
ATOM 690 O O . TRP A 1 88 ? 3.303 -7.335 4.034 1.00 92.88 88 TRP A O 1
ATOM 700 N N . PRO A 1 89 ? 1.510 -6.067 4.481 1.00 94.69 89 PRO A N 1
ATOM 701 C CA . PRO A 1 89 ? 0.544 -7.120 4.187 1.00 94.69 89 PRO A CA 1
ATOM 702 C C . PRO A 1 89 ? 0.649 -7.629 2.742 1.00 94.69 89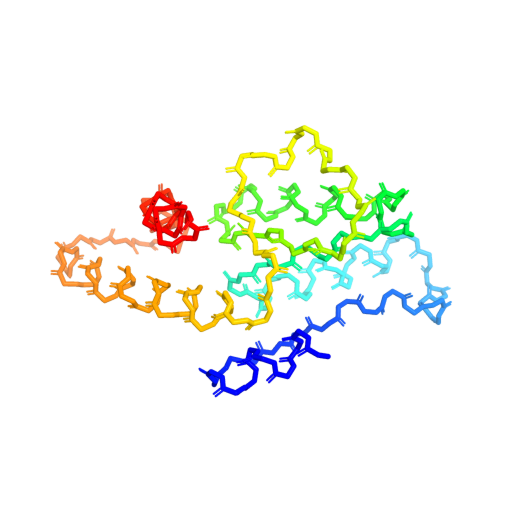 PRO A C 1
ATOM 704 O O . PRO A 1 89 ? 0.965 -6.879 1.813 1.00 94.69 89 PRO A O 1
ATOM 707 N N . ARG A 1 90 ? 0.347 -8.914 2.551 1.00 92.31 90 ARG A N 1
ATOM 708 C CA . ARG A 1 90 ? 0.387 -9.586 1.249 1.00 92.31 90 ARG A CA 1
ATOM 709 C C . ARG A 1 90 ? -0.980 -10.159 0.905 1.00 92.31 90 ARG A C 1
ATOM 711 O O . ARG A 1 90 ? -1.458 -11.056 1.591 1.00 92.31 90 ARG A O 1
ATOM 718 N N . LEU A 1 91 ? -1.539 -9.693 -0.203 1.00 93.31 91 LEU A N 1
ATOM 719 C CA . LEU A 1 91 ? -2.686 -10.277 -0.882 1.00 93.31 91 LEU A CA 1
ATOM 720 C C . LEU A 1 91 ? -2.194 -11.370 -1.843 1.00 93.31 91 LEU A C 1
ATOM 722 O O . LEU A 1 91 ? -1.211 -11.195 -2.569 1.00 93.31 91 LEU A O 1
ATOM 726 N N . LYS A 1 92 ? -2.868 -12.515 -1.829 1.00 89.06 92 LYS A N 1
ATOM 727 C CA . LYS A 1 92 ? -2.580 -13.688 -2.664 1.00 89.06 92 LYS A CA 1
ATOM 728 C C . LYS A 1 92 ? -3.631 -13.864 -3.753 1.00 89.06 92 LYS A C 1
ATOM 730 O O . LYS A 1 92 ? -3.310 -14.306 -4.849 1.00 89.06 92 LYS A O 1
ATOM 735 N N . THR A 1 93 ? -4.886 -13.528 -3.462 1.00 90.06 93 THR A N 1
ATOM 736 C CA . THR A 1 93 ? -6.003 -13.729 -4.391 1.00 90.06 93 THR A CA 1
ATOM 737 C C . THR A 1 93 ? -6.881 -12.493 -4.492 1.00 90.06 93 THR A C 1
ATOM 739 O O . THR A 1 93 ? -6.875 -11.623 -3.625 1.00 90.06 93 THR A O 1
ATOM 742 N N . THR A 1 94 ? -7.704 -12.404 -5.537 1.00 90.88 94 THR A N 1
ATOM 743 C CA . THR A 1 94 ? -8.679 -11.308 -5.646 1.00 90.88 94 THR A CA 1
ATOM 744 C C . THR A 1 94 ? -9.775 -11.362 -4.583 1.00 90.88 94 THR A C 1
ATOM 746 O O . THR A 1 94 ? -10.481 -10.374 -4.422 1.00 90.88 94 THR A O 1
ATOM 749 N N . ARG A 1 95 ? -9.946 -12.485 -3.868 1.00 90.44 95 ARG A N 1
ATOM 750 C CA . ARG A 1 95 ? -10.883 -12.570 -2.732 1.00 90.44 95 ARG A CA 1
ATOM 751 C C . ARG A 1 95 ? -10.374 -11.758 -1.543 1.00 90.44 95 ARG A C 1
ATOM 753 O O . ARG A 1 95 ? -11.166 -11.126 -0.855 1.00 90.44 95 ARG A O 1
ATOM 760 N N . ASP A 1 96 ? -9.058 -11.691 -1.386 1.00 95.12 96 ASP A N 1
ATOM 761 C CA . ASP A 1 96 ? -8.381 -10.956 -0.318 1.00 95.12 96 ASP A CA 1
ATOM 762 C C . ASP A 1 96 ? -8.616 -9.439 -0.423 1.00 95.12 96 ASP A C 1
ATOM 764 O O . ASP A 1 96 ? -8.445 -8.714 0.552 1.00 95.12 96 ASP A O 1
ATOM 768 N N . VAL A 1 97 ? -9.036 -8.945 -1.595 1.00 96.19 97 VAL A N 1
ATOM 769 C CA . VAL A 1 97 ? -9.397 -7.536 -1.813 1.00 96.19 97 VAL A CA 1
ATOM 77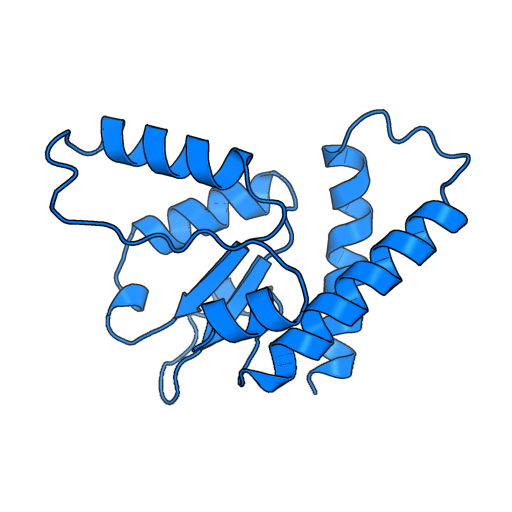0 C C . VAL A 1 97 ? -10.607 -7.135 -0.974 1.00 96.19 97 VAL A C 1
ATOM 772 O O . VAL A 1 97 ? -10.593 -6.064 -0.371 1.00 96.19 97 VAL A O 1
ATOM 775 N N . ALA A 1 98 ? -11.625 -7.995 -0.883 1.00 96.31 98 ALA A N 1
ATOM 776 C CA . ALA A 1 98 ? -12.790 -7.725 -0.045 1.00 96.31 98 ALA A CA 1
ATOM 777 C C . ALA A 1 98 ? -12.374 -7.615 1.432 1.00 96.31 98 ALA A C 1
ATOM 779 O O . ALA A 1 98 ? -12.738 -6.655 2.111 1.00 96.31 98 ALA A O 1
ATOM 780 N N . THR A 1 99 ? -11.513 -8.530 1.895 1.00 97.56 99 THR A N 1
ATOM 781 C CA . THR A 1 99 ? -10.923 -8.485 3.242 1.00 97.56 99 THR A CA 1
ATOM 782 C C . THR A 1 99 ? -10.118 -7.205 3.462 1.00 97.56 99 THR A C 1
ATOM 784 O O . THR A 1 99 ? -10.307 -6.530 4.471 1.00 97.56 99 THR A O 1
ATOM 787 N N . TYR A 1 100 ? -9.263 -6.819 2.509 1.00 97.81 100 TYR A N 1
ATOM 788 C CA . TYR A 1 100 ? -8.494 -5.573 2.571 1.00 97.81 100 TYR A CA 1
ATOM 789 C C . TYR A 1 100 ? -9.409 -4.366 2.791 1.00 97.81 100 TYR A C 1
ATOM 791 O O . TYR A 1 100 ? -9.218 -3.597 3.736 1.00 97.81 100 TYR A O 1
ATOM 799 N N . VAL A 1 101 ? -10.420 -4.208 1.931 1.00 97.75 101 VAL A N 1
ATOM 800 C CA . VAL A 1 101 ? -11.315 -3.046 1.950 1.00 97.75 101 VAL A CA 1
ATOM 801 C C . VAL A 1 101 ? -12.162 -3.020 3.221 1.00 97.75 101 VAL A C 1
ATOM 803 O O . VAL A 1 101 ? -12.337 -1.957 3.823 1.00 97.75 101 VAL A O 1
ATOM 806 N N . ASP A 1 102 ? -12.665 -4.168 3.665 1.00 97.62 102 ASP A N 1
ATOM 807 C CA . ASP A 1 102 ? -13.455 -4.254 4.888 1.00 97.62 102 ASP A CA 1
ATOM 808 C C . ASP A 1 102 ? -12.622 -3.933 6.141 1.00 97.62 102 ASP A C 1
ATOM 810 O O . ASP A 1 102 ? -13.017 -3.079 6.941 1.00 97.62 102 ASP A O 1
ATOM 814 N N . VAL A 1 103 ? -11.426 -4.518 6.282 1.00 98.06 103 VAL A N 1
ATOM 815 C CA . VAL A 1 103 ? -10.510 -4.218 7.398 1.00 98.06 103 VAL A CA 1
ATOM 816 C C . VAL A 1 103 ? -10.105 -2.741 7.392 1.00 98.06 103 VAL A C 1
ATOM 818 O O . VAL A 1 103 ? -10.062 -2.109 8.456 1.00 98.06 103 VAL A O 1
ATOM 821 N N . ARG A 1 104 ? -9.864 -2.157 6.209 1.00 97.00 104 ARG A N 1
ATOM 822 C CA . ARG A 1 104 ? -9.545 -0.731 6.047 1.00 97.00 104 ARG A CA 1
ATOM 823 C C . ARG A 1 104 ? -10.680 0.149 6.572 1.00 97.00 104 ARG A C 1
ATOM 825 O O . ARG A 1 104 ? -10.432 0.990 7.439 1.00 97.00 104 ARG A O 1
ATOM 832 N N . LYS A 1 105 ? -11.918 -0.095 6.121 1.00 96.19 105 LYS A N 1
ATOM 833 C CA . LYS A 1 105 ? -13.131 0.635 6.540 1.00 96.19 105 LYS A CA 1
ATOM 834 C C . LYS A 1 105 ? -13.433 0.436 8.031 1.00 96.19 105 LYS A C 1
ATOM 836 O O . LYS A 1 105 ? -13.803 1.383 8.725 1.00 96.19 105 LYS A O 1
ATOM 841 N N . ARG A 1 106 ? -13.284 -0.784 8.564 1.00 96.06 106 ARG A N 1
ATOM 842 C CA . ARG A 1 106 ? -13.470 -1.069 10.000 1.00 96.06 106 ARG A CA 1
ATOM 843 C C . ARG A 1 106 ? -12.450 -0.327 10.857 1.00 96.06 106 ARG A C 1
ATOM 845 O O . ARG A 1 106 ? -12.831 0.257 11.870 1.00 96.06 106 ARG A O 1
ATOM 852 N N . THR A 1 107 ? -11.182 -0.330 10.456 1.00 95.19 107 THR A N 1
ATOM 853 C CA . THR A 1 107 ? -10.110 0.353 11.193 1.00 95.19 107 THR A CA 1
ATOM 854 C C . THR A 1 107 ? -10.349 1.855 11.235 1.00 95.19 107 THR A C 1
ATOM 856 O O . THR A 1 107 ? -10.342 2.434 12.320 1.00 95.19 107 THR A O 1
ATOM 859 N N . GLU A 1 108 ? -10.687 2.457 10.096 1.00 92.00 108 GLU A N 1
ATOM 860 C CA . GLU A 1 108 ? -11.022 3.878 10.015 1.00 92.00 108 GLU A CA 1
ATOM 861 C C . GLU A 1 108 ? -12.195 4.249 10.941 1.00 92.00 108 GLU A C 1
ATOM 863 O O . GLU A 1 108 ? -12.101 5.199 11.720 1.00 92.00 108 GLU A O 1
ATOM 868 N N . ARG A 1 109 ? -13.288 3.469 10.923 1.00 92.19 109 ARG A N 1
ATOM 869 C CA . ARG A 1 109 ? -14.463 3.699 11.787 1.00 92.19 109 ARG A CA 1
ATOM 870 C C . ARG A 1 109 ? -14.135 3.590 13.272 1.00 92.19 109 ARG A C 1
ATOM 872 O O . ARG A 1 109 ? -14.654 4.376 14.061 1.00 92.19 109 ARG A O 1
ATOM 879 N N . ILE A 1 110 ? -13.324 2.607 13.665 1.00 90.94 110 ILE A N 1
ATOM 880 C CA . ILE A 1 110 ? -12.912 2.424 15.064 1.00 90.94 110 ILE A CA 1
ATOM 881 C C . ILE A 1 110 ? -12.102 3.632 15.522 1.00 90.94 110 ILE A C 1
ATOM 883 O O . ILE A 1 110 ? -12.400 4.191 16.575 1.00 90.94 110 ILE A O 1
ATOM 887 N N . LEU A 1 111 ? -11.141 4.075 14.712 1.00 88.12 111 LEU A N 1
ATOM 888 C CA . LEU A 1 111 ? -10.304 5.219 15.053 1.00 88.12 111 LEU A CA 1
ATOM 889 C C . LEU A 1 111 ? -11.109 6.517 15.088 1.00 88.12 111 LEU A C 1
ATOM 891 O O . LEU A 1 111 ? -10.961 7.283 16.030 1.00 88.12 111 LEU A O 1
ATOM 895 N N . ASN A 1 112 ? -12.037 6.720 14.150 1.00 86.94 112 ASN A N 1
ATOM 896 C CA . ASN A 1 112 ? -12.947 7.869 14.180 1.00 86.94 112 ASN A CA 1
ATOM 897 C C . ASN A 1 112 ? -13.787 7.919 15.462 1.00 86.94 112 ASN A C 1
ATOM 899 O O . ASN A 1 112 ? -14.057 9.003 15.964 1.00 86.94 112 ASN A O 1
ATOM 903 N N . LYS A 1 113 ? -14.189 6.763 16.007 1.00 86.25 113 LYS A N 1
ATOM 904 C CA . LYS A 1 113 ? -14.939 6.687 17.270 1.00 86.25 113 LYS A CA 1
ATOM 905 C C . LYS A 1 113 ? -14.054 6.873 18.502 1.00 86.25 113 LYS A C 1
ATOM 907 O O . LYS A 1 113 ? -14.465 7.537 19.442 1.00 86.25 113 LYS A O 1
ATOM 912 N N . GLN A 1 114 ? -12.872 6.259 18.523 1.00 82.75 114 GLN A N 1
ATOM 913 C CA . GLN A 1 114 ? -11.966 6.285 19.678 1.00 82.75 114 GLN A CA 1
ATOM 914 C C . GLN A 1 114 ? -11.242 7.623 19.827 1.00 82.75 114 GLN A C 1
ATOM 916 O O . GLN A 1 114 ? -10.980 8.067 20.941 1.00 82.75 114 GLN A O 1
ATOM 921 N N . TYR A 1 115 ? -10.947 8.267 18.703 1.00 75.00 115 TYR A N 1
ATOM 922 C CA . TYR A 1 115 ? -10.157 9.488 18.629 1.00 75.00 115 TYR A CA 1
ATOM 923 C C . TYR A 1 115 ? -10.979 10.681 18.136 1.00 75.00 115 TYR A C 1
ATOM 925 O O . TYR A 1 115 ? -10.402 11.667 17.696 1.00 75.00 115 TYR A O 1
ATOM 933 N N . SER A 1 116 ? -12.314 10.636 18.246 1.00 68.81 116 SER A N 1
ATOM 934 C CA . SER A 1 116 ? -13.190 11.762 17.874 1.00 68.81 116 SER A CA 1
ATOM 935 C C . SER A 1 116 ? -12.825 13.069 18.586 1.00 68.81 116 SER A C 1
ATOM 937 O O . SER A 1 116 ? -13.117 14.145 18.079 1.00 68.81 116 SER A O 1
ATOM 939 N N . ASN A 1 117 ? -12.193 12.961 19.761 1.00 66.94 117 ASN A N 1
ATOM 940 C CA . ASN A 1 117 ? -11.796 14.080 20.615 1.00 66.94 117 ASN A CA 1
ATOM 941 C C . ASN A 1 117 ? -10.290 14.390 20.540 1.00 66.94 117 ASN A C 1
ATOM 943 O O . ASN A 1 117 ? -9.828 15.314 21.204 1.00 66.94 117 ASN A O 1
ATOM 947 N N . TRP A 1 118 ? -9.512 13.594 19.802 1.00 66.06 118 TRP A N 1
ATOM 948 C CA . TRP A 1 118 ? -8.097 13.865 19.565 1.00 66.06 118 TRP A CA 1
ATOM 949 C C . TRP A 1 118 ? -7.976 14.718 18.312 1.00 66.06 118 TRP A C 1
ATOM 951 O O . TRP A 1 118 ? -8.360 14.290 17.224 1.00 66.06 118 TRP A O 1
ATOM 961 N N . ASP A 1 119 ? -7.422 15.917 18.468 1.00 63.03 119 ASP A N 1
ATOM 962 C CA . ASP A 1 119 ? -7.115 16.783 17.339 1.00 63.03 119 ASP A CA 1
ATOM 963 C C . ASP A 1 119 ? -5.933 16.201 16.553 1.00 63.03 119 ASP A C 1
ATOM 965 O O . ASP A 1 119 ? -4.760 16.495 16.800 1.00 63.03 119 ASP A O 1
ATOM 969 N N . PHE A 1 120 ? -6.239 15.315 15.605 1.00 66.62 120 PHE A N 1
ATOM 970 C CA . PHE A 1 120 ? -5.314 14.979 14.534 1.00 66.62 120 PHE A CA 1
ATOM 971 C C . PHE A 1 120 ? -5.276 16.148 13.558 1.00 66.62 120 PHE A C 1
ATOM 973 O O . PHE A 1 120 ? -5.882 16.109 12.488 1.00 66.62 120 PHE A O 1
ATOM 980 N N . SER A 1 121 ? -4.508 17.169 13.927 1.00 65.81 121 SER A N 1
ATOM 981 C CA . SER A 1 121 ? -4.306 18.383 13.134 1.00 65.81 121 SER A CA 1
ATOM 982 C C . SER A 1 121 ? -3.735 18.115 11.733 1.00 65.81 121 SER A C 1
ATOM 984 O O . SER A 1 121 ? -3.771 18.990 10.869 1.00 65.81 121 SER A O 1
ATOM 986 N N . SER A 1 122 ? -3.229 16.900 11.473 1.00 79.25 122 SER A N 1
ATOM 987 C CA . SER A 1 122 ? -2.768 16.468 10.157 1.00 79.25 122 SER A CA 1
ATOM 988 C C . SER A 1 122 ? -3.076 14.999 9.843 1.00 79.25 122 SER A C 1
ATOM 990 O O . SER A 1 122 ? -3.055 14.113 10.704 1.00 79.25 122 SER A O 1
ATOM 992 N N . ILE A 1 123 ? -3.257 14.721 8.546 1.00 80.12 123 ILE A N 1
ATOM 993 C CA . ILE A 1 123 ? -3.412 13.362 8.006 1.00 80.12 123 ILE A CA 1
ATOM 994 C C . ILE A 1 123 ? -2.192 12.474 8.302 1.00 80.12 123 ILE A C 1
ATOM 996 O O . ILE A 1 123 ? -2.336 11.272 8.511 1.00 80.12 123 ILE A O 1
ATOM 1000 N N . SER A 1 124 ?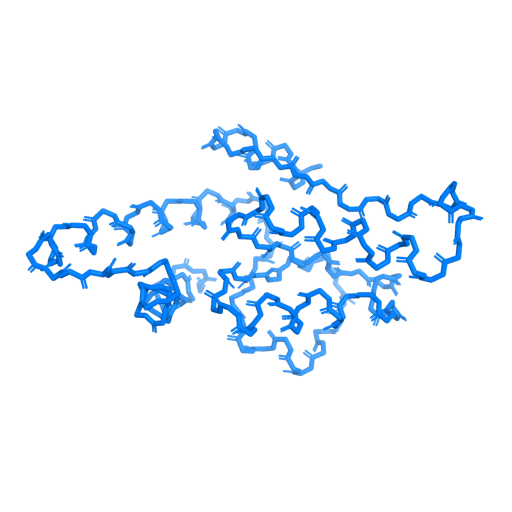 -0.994 13.064 8.374 1.00 83.12 124 SER A N 1
ATOM 1001 C CA . SER A 1 124 ? 0.249 12.345 8.668 1.00 83.12 124 SER A CA 1
ATOM 1002 C C . SER A 1 124 ? 0.281 11.820 10.102 1.00 83.12 124 SER A C 1
ATOM 1004 O O . SER A 1 124 ? 0.623 10.662 10.325 1.00 83.12 124 SER A O 1
ATOM 1006 N N . SER A 1 125 ? -0.142 12.628 11.077 1.00 85.44 125 SER A N 1
ATOM 1007 C CA . SER A 1 125 ? -0.226 12.209 12.480 1.00 85.44 125 SER A CA 1
ATOM 1008 C C . SER A 1 125 ? -1.223 11.068 12.664 1.00 85.44 125 SER A C 1
ATOM 1010 O O . SER A 1 125 ? -0.965 10.138 13.425 1.00 85.44 125 SER A O 1
ATOM 1012 N N . ARG A 1 126 ? -2.332 11.099 11.917 1.00 87.19 126 ARG A N 1
ATOM 1013 C CA . ARG A 1 126 ? -3.324 10.023 11.922 1.00 87.19 126 ARG A CA 1
ATOM 1014 C C . ARG A 1 126 ? -2.761 8.719 11.352 1.00 87.19 126 ARG A C 1
ATOM 1016 O O . ARG A 1 126 ? -2.900 7.671 11.981 1.00 87.19 126 ARG A O 1
ATOM 1023 N N . ARG A 1 127 ? -2.105 8.775 10.187 1.00 91.44 127 ARG A N 1
ATOM 1024 C CA . ARG A 1 127 ? -1.549 7.589 9.511 1.00 91.44 127 ARG A CA 1
ATOM 1025 C C . ARG A 1 127 ? -0.519 6.843 10.362 1.00 91.44 127 ARG A C 1
ATOM 1027 O O . ARG A 1 127 ? -0.552 5.617 10.387 1.00 91.44 127 ARG A O 1
ATOM 1034 N N . LYS A 1 128 ? 0.296 7.556 11.148 1.00 91.44 128 LYS A N 1
ATOM 1035 C CA . LYS A 1 128 ? 1.255 6.955 12.100 1.00 91.44 128 LYS A CA 1
ATOM 1036 C C . LYS A 1 128 ? 0.626 5.979 13.096 1.00 91.44 128 LYS A C 1
ATOM 1038 O O . LYS A 1 128 ? 1.299 5.066 13.561 1.00 91.44 128 LYS A O 1
ATOM 1043 N N . ILE A 1 129 ? -0.645 6.179 13.443 1.00 91.44 129 ILE A N 1
ATOM 1044 C CA . ILE A 1 129 ? -1.386 5.308 14.365 1.00 91.44 129 ILE A CA 1
ATOM 1045 C C . ILE A 1 129 ? -2.260 4.327 13.586 1.00 91.44 129 ILE A C 1
ATOM 1047 O O . ILE A 1 129 ? -2.312 3.141 13.906 1.00 91.44 129 ILE A O 1
ATOM 1051 N N . GLU A 1 130 ? -2.937 4.808 12.545 1.00 93.38 130 GLU A N 1
ATOM 1052 C CA . GLU A 1 130 ? -3.890 4.017 11.773 1.00 93.38 130 GLU A CA 1
ATOM 1053 C C . GLU A 1 130 ? -3.237 2.877 10.991 1.00 93.38 130 GLU A C 1
ATOM 1055 O O . GLU A 1 130 ? -3.731 1.748 11.027 1.00 93.38 130 GLU A O 1
ATOM 1060 N N . THR A 1 131 ? -2.129 3.156 10.309 1.00 95.88 131 THR A N 1
ATOM 1061 C CA . THR A 1 131 ? -1.501 2.220 9.373 1.00 95.88 131 THR A CA 1
ATOM 1062 C C . THR A 1 131 ? -0.946 0.965 10.065 1.00 95.88 131 THR A C 1
ATOM 1064 O O . THR A 1 131 ? -1.251 -0.133 9.593 1.00 95.88 131 THR A O 1
ATOM 1067 N N . PRO A 1 132 ? -0.232 1.047 11.208 1.00 95.31 132 PRO A N 1
ATOM 1068 C CA . PRO A 1 132 ? 0.195 -0.148 11.941 1.00 95.31 132 PRO A CA 1
ATOM 1069 C C . PRO A 1 132 ? -0.978 -1.017 12.421 1.00 95.31 132 PRO A C 1
ATOM 1071 O O . PRO A 1 132 ? -0.977 -2.229 12.211 1.00 95.31 132 PRO A O 1
ATOM 1074 N N . ILE A 1 133 ? -2.026 -0.399 12.987 1.00 95.56 133 ILE A N 1
ATOM 1075 C CA . ILE A 1 133 ? -3.229 -1.112 13.455 1.00 95.56 133 ILE A CA 1
ATOM 1076 C C . ILE A 1 133 ? -3.927 -1.813 12.286 1.00 95.56 133 ILE A C 1
ATOM 1078 O O . ILE A 1 133 ? -4.389 -2.950 12.416 1.00 95.56 133 ILE A O 1
ATOM 1082 N N . PHE A 1 134 ? -4.018 -1.127 11.146 1.00 97.50 134 PHE A N 1
ATOM 1083 C CA . PHE A 1 134 ? -4.558 -1.685 9.917 1.00 97.50 134 PHE A CA 1
ATOM 1084 C C . PHE A 1 134 ? -3.754 -2.910 9.458 1.00 97.50 134 PHE A C 1
ATOM 1086 O O . PHE A 1 134 ? -4.349 -3.954 9.186 1.00 97.50 134 PHE A O 1
ATOM 1093 N N . TYR A 1 135 ? -2.420 -2.821 9.426 1.00 96.81 135 TYR A N 1
ATOM 1094 C CA . TYR A 1 135 ? -1.557 -3.931 9.014 1.00 96.81 135 TYR A CA 1
ATOM 1095 C C . TYR A 1 135 ? -1.687 -5.151 9.916 1.00 96.81 135 TYR A C 1
ATOM 1097 O O . TYR A 1 135 ? -1.787 -6.263 9.398 1.00 96.81 135 TYR A O 1
ATOM 1105 N N . ASP A 1 136 ? -1.717 -4.966 11.234 1.00 96.19 136 ASP A N 1
ATOM 1106 C CA . ASP A 1 136 ? -1.822 -6.082 12.174 1.00 96.19 136 ASP A CA 1
ATOM 1107 C C . ASP A 1 136 ? -3.145 -6.831 12.013 1.00 96.19 136 ASP A C 1
ATOM 1109 O O . ASP A 1 136 ? -3.152 -8.060 11.910 1.00 96.19 136 ASP A O 1
ATOM 1113 N N . LYS A 1 137 ? -4.263 -6.101 11.909 1.00 96.81 137 LYS A N 1
ATOM 1114 C CA . LYS A 1 137 ? -5.587 -6.699 11.676 1.00 96.81 137 LYS A CA 1
ATOM 1115 C C . LYS A 1 137 ? -5.653 -7.411 10.333 1.00 96.81 137 LYS A C 1
ATOM 1117 O O . LYS A 1 137 ? -6.106 -8.549 10.260 1.00 96.81 137 LYS A O 1
ATOM 1122 N N . LEU A 1 138 ? -5.156 -6.771 9.275 1.00 97.56 138 LEU A N 1
ATOM 1123 C CA . LEU A 1 138 ? -5.192 -7.352 7.940 1.00 97.56 138 LEU A CA 1
ATOM 1124 C C . LEU A 1 138 ? -4.347 -8.630 7.870 1.00 97.56 138 LEU A C 1
ATOM 1126 O O . LEU A 1 138 ? -4.806 -9.648 7.362 1.00 97.56 138 LEU A O 1
ATOM 1130 N N . LYS A 1 139 ? -3.137 -8.624 8.440 1.00 95.38 139 LYS A N 1
ATOM 1131 C CA . LYS A 1 139 ? -2.279 -9.816 8.498 1.00 95.38 139 LYS A CA 1
ATOM 1132 C C . LYS A 1 139 ? -2.884 -10.953 9.316 1.00 95.38 139 LYS A C 1
ATOM 1134 O O . LYS A 1 139 ? -2.502 -12.090 9.077 1.00 95.38 139 LYS A O 1
ATOM 1139 N N . GLN A 1 140 ? -3.757 -10.680 10.285 1.00 95.75 140 GLN A N 1
ATOM 1140 C CA . GLN A 1 140 ? -4.471 -11.721 11.032 1.00 95.75 140 GLN A CA 1
ATOM 1141 C C . GLN A 1 140 ? -5.578 -12.362 10.191 1.00 95.75 140 GLN A C 1
ATOM 1143 O O . GLN A 1 140 ? -5.723 -13.580 10.232 1.00 95.75 140 GLN A O 1
ATOM 1148 N N . GLU A 1 141 ? -6.317 -11.567 9.414 1.00 95.94 141 GLU A N 1
ATOM 1149 C CA . GLU A 1 141 ? -7.443 -12.052 8.603 1.00 95.94 141 GLU A CA 1
ATOM 1150 C C . GLU A 1 141 ? -7.021 -12.690 7.267 1.00 95.94 141 GLU A C 1
ATOM 1152 O O . GLU A 1 141 ? -7.782 -13.460 6.692 1.00 95.94 141 GLU A O 1
ATOM 1157 N N . LEU A 1 142 ? -5.809 -12.404 6.779 1.00 91.81 142 LEU A N 1
ATOM 1158 C CA . LEU A 1 142 ? -5.237 -13.005 5.563 1.00 91.81 142 LEU A CA 1
ATOM 1159 C C . LEU A 1 142 ? -4.456 -14.313 5.806 1.00 91.81 142 LEU A C 1
ATOM 1161 O O . LEU A 1 142 ? -3.794 -14.804 4.883 1.00 91.81 142 LEU A O 1
ATOM 1165 N N . ARG A 1 143 ? -4.455 -14.831 7.043 1.00 74.06 143 ARG A N 1
ATOM 1166 C CA . ARG A 1 143 ? -3.775 -16.090 7.396 1.00 74.06 143 ARG A CA 1
ATOM 1167 C C . ARG A 1 143 ? -4.430 -17.297 6.745 1.00 74.06 143 ARG A C 1
ATOM 1169 O O . ARG A 1 143 ? -5.673 -17.394 6.798 1.00 74.06 143 ARG A O 1
#

Secondary structure (DSSP, 8-state):
-HHHHHHHTT---------TT-TTHHHHHHHHHHHHHHT-S-EEEEE-TTGGG-SHHHHHHHHHHHTT--EEEEE-TTPPPPGGGGGS-EE-STTHHHHHHHHHHHHHHHHHHHSTTS---SHHHHHHHHHHHHHHHHHHHT-

Foldseek 3Di:
DLCVLCVVVVHHDDDPPPPPVPPVPDVSVVVVLVVVLVVDQEEEAEDDPVCVPDPVSVVSVVVCVVLLRHYEYEYDPPDDDDPVRVVHHYDDDSVLSNVLSVLLVVLVVVCCVVCVVPPPVDPSSVSVPSNVSSRVSSNVVRD

Radius 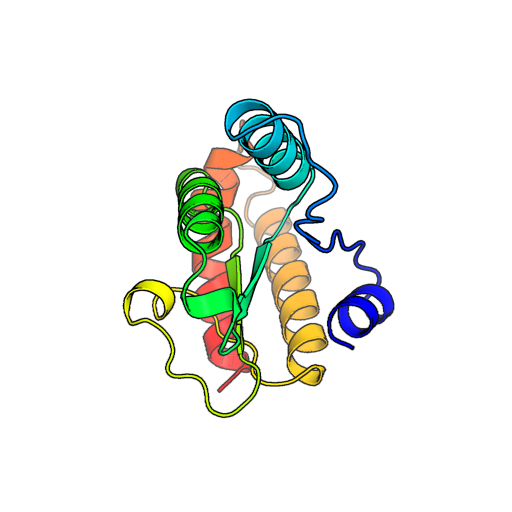of gyration: 15.87 Å; chains: 1; bounding box: 30×37×45 Å

pLDDT: mean 85.84, std 11.83, range [47.75, 98.06]